Protein AF-A0A9W7CW80-F1 (afdb_monomer_lite)

pLDDT: mean 75.85, std 16.38, range [38.16, 90.62]

Radius of gyration: 20.51 Å; chains: 1; bounding box: 44×32×70 Å

Sequence (117 aa):
MMESSDWIRQFTPKAVRQALWVELSGELAWPVDTMSTVKVAEDTVSLLRAMGLEPQTNPSEAALRAWPPAIAGKELKRWKRKLRLSFGTSDIGLKTPPTVRPKGDADPSQIPLPQTP

Secondary structure (DSSP, 8-state):
--TT-HHHHTT--EE-SPPPHHHHHHHHHSPP--S-HHHHHHHHHHHHHHTTEE-SSPPPHHHHHHS-HHHHHHHHHHHHHHHHHHTT----SS-------------TT--PPPPP-

Foldseek 3Di:
DQVPFPLSVLQVWDQQDAADCVQQVVLLVDQQDLPALVSLQVSSQSNSVNRRIHRPDRRDPVRSVVDRSVRSSVSVNVVSVVVCVVVVVDPPPDDDDDPPDDDDDDDPPPDDDDDDD

Organism: NCBI:txid1490495

Structure (mmCIF, N/CA/C/O backbone):
data_AF-A0A9W7CW80-F1
#
_entry.id   AF-A0A9W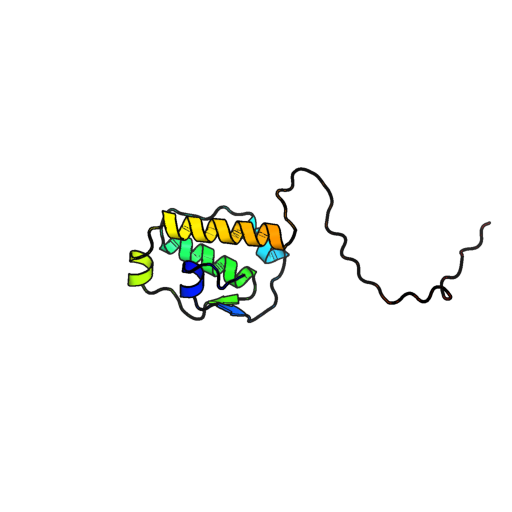7CW80-F1
#
loop_
_atom_site.group_PDB
_atom_site.id
_atom_site.type_symbol
_atom_site.label_atom_id
_atom_site.label_alt_id
_atom_site.label_comp_id
_atom_site.label_asym_id
_atom_site.label_entity_id
_atom_site.label_seq_id
_atom_site.pdbx_PDB_ins_code
_atom_site.Cartn_x
_atom_site.Cartn_y
_atom_site.Cartn_z
_atom_site.occupancy
_atom_site.B_iso_or_equiv
_atom_site.auth_seq_id
_atom_site.auth_comp_id
_atom_site.auth_asym_id
_atom_site.auth_atom_id
_atom_site.pdbx_PDB_model_num
ATOM 1 N N . MET A 1 1 ? -4.447 11.588 -0.442 1.00 55.56 1 MET A N 1
ATOM 2 C CA . MET A 1 1 ? -3.562 10.650 0.312 1.00 55.56 1 MET A CA 1
ATOM 3 C C . MET A 1 1 ? -3.174 9.414 -0.508 1.00 55.56 1 MET A C 1
ATOM 5 O O . MET A 1 1 ? -2.041 8.959 -0.376 1.00 55.56 1 MET A O 1
ATOM 9 N N . MET A 1 2 ? -4.066 8.879 -1.354 1.00 56.19 2 MET A N 1
ATOM 10 C CA . MET A 1 2 ? -3.757 7.785 -2.299 1.00 56.19 2 MET A CA 1
ATOM 11 C C . MET A 1 2 ? -3.106 8.263 -3.600 1.00 56.19 2 MET A C 1
ATOM 13 O O . MET A 1 2 ? -2.256 7.568 -4.140 1.00 56.19 2 MET A O 1
ATOM 17 N N . GLU A 1 3 ? -3.418 9.476 -4.065 1.00 57.12 3 GLU A N 1
ATOM 18 C CA . GLU A 1 3 ? -2.892 10.004 -5.338 1.00 57.12 3 GLU A CA 1
ATOM 19 C C . GLU A 1 3 ? -1.389 10.331 -5.312 1.00 57.12 3 GLU A C 1
ATOM 21 O O . GLU A 1 3 ? -0.810 10.669 -6.339 1.00 57.12 3 GLU A O 1
ATOM 26 N N . SER A 1 4 ? -0.748 10.242 -4.144 1.00 64.06 4 SER A N 1
ATOM 27 C CA . SER A 1 4 ? 0.644 10.655 -3.938 1.00 64.06 4 SER A CA 1
ATOM 28 C C . SER A 1 4 ? 1.673 9.530 -4.085 1.00 64.06 4 SER A C 1
ATOM 30 O O . SER A 1 4 ? 2.848 9.793 -3.843 1.00 64.06 4 SER A O 1
ATOM 32 N N . SER A 1 5 ? 1.262 8.293 -4.383 1.00 79.44 5 SER A N 1
ATOM 33 C CA . SER A 1 5 ? 2.198 7.194 -4.647 1.00 79.44 5 SER A CA 1
ATOM 34 C C . SER A 1 5 ? 1.939 6.609 -6.026 1.00 79.44 5 SER A C 1
ATOM 36 O O . SER A 1 5 ? 0.917 5.960 -6.248 1.00 79.44 5 SER A O 1
ATOM 38 N N . ASP A 1 6 ? 2.881 6.825 -6.942 1.00 84.81 6 ASP A N 1
ATOM 39 C CA . ASP A 1 6 ? 2.816 6.309 -8.312 1.00 84.81 6 ASP A CA 1
ATOM 40 C C . ASP A 1 6 ? 2.715 4.781 -8.349 1.00 84.81 6 ASP A C 1
ATOM 42 O O . ASP A 1 6 ? 2.027 4.230 -9.201 1.00 84.81 6 ASP A O 1
ATOM 46 N N . TRP A 1 7 ? 3.304 4.095 -7.364 1.00 86.81 7 TRP A N 1
ATOM 47 C CA . TRP A 1 7 ? 3.164 2.650 -7.199 1.00 86.81 7 TRP A CA 1
ATOM 48 C C . TRP A 1 7 ? 1.716 2.225 -6.912 1.00 86.81 7 TRP A C 1
ATOM 50 O O . TRP A 1 7 ? 1.176 1.353 -7.587 1.00 86.81 7 TRP A O 1
ATOM 60 N N . ILE A 1 8 ? 1.052 2.866 -5.945 1.00 85.88 8 ILE A N 1
ATOM 61 C CA . ILE A 1 8 ? -0.323 2.513 -5.546 1.00 85.88 8 ILE A CA 1
ATOM 62 C C . ILE A 1 8 ? -1.322 2.813 -6.670 1.00 85.88 8 ILE A C 1
ATOM 64 O O . ILE A 1 8 ? -2.318 2.106 -6.829 1.00 85.88 8 ILE A O 1
ATOM 68 N N . ARG A 1 9 ? -1.039 3.823 -7.501 1.00 85.50 9 ARG A N 1
ATOM 69 C CA . ARG A 1 9 ? -1.876 4.177 -8.657 1.00 85.50 9 ARG A CA 1
ATOM 70 C C . ARG A 1 9 ? -1.963 3.062 -9.700 1.00 85.50 9 ARG A C 1
ATOM 72 O O . ARG A 1 9 ? -2.993 2.968 -10.363 1.00 85.50 9 ARG A O 1
ATOM 79 N N . GLN A 1 10 ? -0.963 2.181 -9.786 1.00 86.94 10 GLN A N 1
ATOM 80 C CA . GLN A 1 10 ? -0.969 1.030 -10.702 1.00 86.94 10 GLN A CA 1
ATOM 81 C C . GLN A 1 10 ? -2.135 0.060 -10.439 1.00 86.94 10 GLN A C 1
ATOM 83 O O . GLN A 1 10 ? -2.539 -0.684 -11.331 1.00 86.94 10 GLN A O 1
ATOM 88 N N . PHE A 1 11 ? -2.688 0.077 -9.223 1.00 88.25 11 PHE A N 1
ATOM 89 C CA . PHE A 1 11 ? -3.763 -0.818 -8.794 1.00 88.25 11 PHE A CA 1
ATOM 90 C C . PHE A 1 11 ? -5.166 -0.235 -8.996 1.00 88.25 11 PHE A C 1
ATOM 92 O O . PHE A 1 11 ? -6.157 -0.918 -8.737 1.00 88.25 11 PHE A O 1
ATOM 99 N N . THR A 1 12 ? -5.248 1.038 -9.411 1.00 89.06 12 THR A N 1
ATOM 100 C CA . THR A 1 12 ? -6.494 1.810 -9.561 1.00 89.06 12 THR A CA 1
ATOM 101 C C . THR A 1 12 ? -7.502 1.562 -8.422 1.00 89.06 12 THR A C 1
ATOM 103 O O . THR A 1 12 ? -8.649 1.184 -8.667 1.00 89.06 12 THR A O 1
ATOM 106 N N . PRO A 1 13 ? -7.083 1.733 -7.150 1.00 86.75 13 PRO A N 1
ATOM 107 C CA . PRO A 1 13 ? -7.879 1.309 -6.006 1.00 86.75 13 PRO A CA 1
ATOM 108 C C . PRO A 1 13 ? -9.204 2.069 -5.927 1.00 86.75 13 PRO A C 1
ATOM 110 O O . PRO A 1 13 ? -9.235 3.299 -6.023 1.00 86.75 13 PRO A O 1
ATOM 113 N N . LYS A 1 14 ? -10.295 1.337 -5.696 1.00 88.19 14 LYS A N 1
ATOM 114 C CA . LYS A 1 14 ? -11.637 1.898 -5.530 1.00 88.19 14 LYS A CA 1
ATOM 115 C C . LYS A 1 14 ? -12.135 1.666 -4.112 1.00 88.19 14 LYS A C 1
ATOM 117 O O . LYS A 1 14 ? -12.089 0.547 -3.613 1.00 88.19 14 LYS A O 1
ATOM 122 N N . ALA A 1 15 ? -12.655 2.711 -3.474 1.00 88.00 15 ALA A N 1
ATOM 123 C CA . ALA A 1 15 ? -13.306 2.573 -2.178 1.00 88.00 15 ALA A CA 1
ATOM 124 C C . ALA A 1 15 ? -14.599 1.761 -2.316 1.00 88.00 15 ALA A C 1
ATOM 126 O O . ALA A 1 15 ? -15.522 2.171 -3.021 1.00 88.00 15 ALA A O 1
ATOM 127 N N . VAL A 1 16 ? -14.638 0.608 -1.651 1.00 89.88 16 VAL A N 1
ATOM 128 C CA . VAL A 1 16 ? -15.801 -0.295 -1.619 1.00 89.88 16 VAL A CA 1
ATOM 129 C C . VAL A 1 16 ? -16.411 -0.384 -0.224 1.00 89.88 16 VAL A C 1
ATOM 131 O O . VAL A 1 16 ? -17.605 -0.636 -0.090 1.00 89.88 16 VAL A O 1
ATOM 134 N N . ARG A 1 17 ? -15.616 -0.131 0.821 1.00 86.62 17 ARG A N 1
ATOM 135 C CA . ARG A 1 17 ? -16.059 -0.063 2.217 1.00 86.62 17 ARG A CA 1
ATOM 136 C C . ARG A 1 17 ? -15.203 0.931 3.002 1.00 86.62 17 ARG A C 1
ATOM 138 O O . ARG A 1 17 ? -14.151 1.361 2.537 1.00 86.62 17 ARG A O 1
ATOM 145 N N . GLN A 1 18 ? -15.648 1.301 4.199 1.00 80.94 18 GLN A N 1
ATOM 146 C CA . GLN A 1 18 ? -14.820 2.085 5.117 1.00 80.94 18 GLN A CA 1
ATOM 147 C C . GLN A 1 18 ? -13.686 1.222 5.688 1.00 80.94 18 GLN A C 1
ATOM 149 O O . GLN A 1 18 ? -13.870 0.028 5.926 1.00 80.94 18 GLN A O 1
ATOM 154 N N . ALA A 1 19 ? -12.521 1.833 5.913 1.00 82.25 19 ALA A N 1
ATOM 155 C CA . ALA A 1 19 ? -11.386 1.174 6.549 1.00 82.25 19 ALA A CA 1
ATOM 156 C C . ALA A 1 19 ? -11.731 0.785 7.992 1.00 82.25 19 ALA A C 1
ATOM 158 O O . ALA A 1 19 ? -12.145 1.638 8.781 1.00 82.25 19 ALA A O 1
ATOM 159 N N . LEU A 1 20 ? -11.504 -0.478 8.357 1.00 82.56 20 LEU A N 1
ATOM 160 C CA . LEU A 1 20 ? -11.623 -0.923 9.741 1.00 82.56 20 LEU A CA 1
ATOM 161 C C . LEU A 1 20 ? -10.259 -0.857 10.419 1.00 82.56 20 LEU A C 1
ATOM 163 O O . LEU A 1 20 ? -9.287 -1.458 9.966 1.00 82.56 20 LEU A O 1
ATOM 167 N N . TRP A 1 21 ? -10.191 -0.149 11.548 1.00 80.62 21 TRP A N 1
ATOM 168 C CA . TRP A 1 21 ? -8.936 0.028 12.282 1.00 80.62 21 TRP A CA 1
ATOM 169 C C . TRP A 1 21 ? -8.313 -1.300 12.732 1.00 80.62 21 TRP A C 1
ATOM 171 O O . TRP A 1 21 ? -7.094 -1.439 12.715 1.00 80.62 21 TRP A O 1
ATOM 181 N N . VAL A 1 22 ? -9.128 -2.296 13.092 1.00 83.19 22 VAL A N 1
ATOM 182 C CA . VAL A 1 22 ? -8.651 -3.632 13.492 1.00 83.19 22 VAL A CA 1
ATOM 183 C C . VAL A 1 22 ? -7.927 -4.370 12.357 1.00 83.19 22 VAL A C 1
ATOM 185 O O . VAL A 1 22 ? -6.902 -4.994 12.604 1.00 83.19 22 VAL A O 1
ATOM 188 N N . GLU A 1 23 ? -8.395 -4.246 11.111 1.00 85.69 23 GLU A N 1
ATOM 189 C CA . GLU A 1 23 ? -7.731 -4.836 9.940 1.00 85.69 23 GLU A CA 1
ATOM 190 C C . GLU A 1 23 ? -6.492 -4.014 9.551 1.00 85.69 23 GLU A C 1
ATOM 192 O O . GLU A 1 23 ? -5.407 -4.556 9.336 1.00 85.69 23 GLU A O 1
ATOM 197 N N . LEU A 1 24 ? -6.633 -2.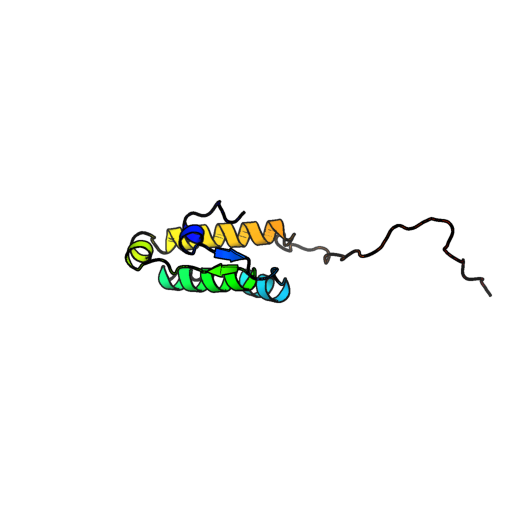685 9.516 1.00 84.88 24 LEU A N 1
ATOM 198 C CA . LEU A 1 24 ? -5.567 -1.778 9.100 1.00 84.88 24 LEU A CA 1
ATOM 199 C C . LEU A 1 24 ? -4.380 -1.773 10.070 1.00 84.88 24 LEU A C 1
ATOM 201 O O . LEU A 1 24 ? -3.232 -1.769 9.636 1.00 84.88 24 LEU A O 1
ATOM 205 N N . SER A 1 25 ? -4.627 -1.777 11.380 1.00 84.44 25 SER A N 1
ATOM 206 C CA . SER A 1 25 ? -3.559 -1.780 12.389 1.00 84.44 25 SER A CA 1
ATOM 207 C C . SER A 1 25 ? -2.708 -3.049 12.331 1.00 84.44 25 SER A C 1
ATOM 209 O O . SER A 1 25 ? -1.484 -2.948 12.439 1.00 84.44 25 SER A O 1
ATOM 211 N N . GLY A 1 26 ? -3.325 -4.213 12.091 1.00 85.81 26 GLY A N 1
ATOM 212 C CA . GLY A 1 26 ? -2.615 -5.477 11.892 1.00 85.81 26 GLY A CA 1
ATOM 213 C C . GLY A 1 26 ? -1.683 -5.413 10.684 1.00 85.81 26 GLY A C 1
ATOM 214 O O . GLY A 1 26 ? -0.502 -5.723 10.795 1.00 85.81 26 GLY A O 1
ATOM 215 N N . GLU A 1 27 ? -2.177 -4.905 9.559 1.00 88.69 27 GLU A N 1
ATOM 216 C CA . GLU A 1 27 ? -1.381 -4.738 8.341 1.00 88.69 27 GLU A CA 1
ATOM 217 C C . GLU A 1 27 ? -0.255 -3.693 8.489 1.00 88.69 27 GLU A C 1
ATOM 219 O O . GLU A 1 27 ? 0.855 -3.858 7.980 1.00 88.69 27 GLU A O 1
ATOM 224 N N . LEU A 1 28 ? -0.499 -2.604 9.223 1.00 84.88 28 LEU A N 1
ATOM 225 C CA . LEU A 1 28 ? 0.527 -1.596 9.502 1.00 84.88 28 LEU A CA 1
ATOM 226 C C . LEU A 1 28 ? 1.605 -2.106 10.472 1.00 84.88 28 LEU A C 1
ATOM 228 O O . LEU A 1 28 ? 2.728 -1.593 10.435 1.00 84.88 28 LEU A O 1
ATOM 232 N N . ALA A 1 29 ? 1.300 -3.078 11.337 1.00 83.88 29 ALA A N 1
ATOM 233 C CA . ALA A 1 29 ? 2.262 -3.654 12.277 1.00 83.88 29 ALA A CA 1
ATOM 234 C C . ALA A 1 29 ? 3.359 -4.460 11.567 1.00 83.88 29 ALA A C 1
ATOM 236 O O . ALA A 1 29 ? 4.512 -4.427 12.003 1.00 83.88 29 ALA A O 1
ATOM 237 N N . TRP A 1 30 ? 3.026 -5.117 10.454 1.00 81.62 30 TRP A N 1
ATOM 238 C CA . TRP A 1 30 ? 3.972 -5.939 9.711 1.00 81.62 30 TRP A CA 1
ATOM 239 C C . TRP A 1 30 ? 4.932 -5.103 8.851 1.00 81.62 30 TRP A C 1
ATOM 241 O O . TRP A 1 30 ? 4.528 -4.123 8.204 1.00 81.62 30 TRP A O 1
ATOM 251 N N . PRO A 1 31 ? 6.228 -5.466 8.825 1.00 82.31 31 PRO A N 1
ATOM 252 C CA . PRO A 1 31 ? 7.172 -4.867 7.898 1.00 82.31 31 PRO A CA 1
ATOM 253 C C . PRO A 1 31 ? 6.797 -5.237 6.460 1.00 82.31 31 PRO A C 1
ATOM 255 O O . PRO A 1 31 ? 6.332 -6.337 6.197 1.00 82.31 31 PRO A O 1
ATOM 258 N N . VAL A 1 32 ? 7.044 -4.315 5.528 1.00 82.94 32 VAL A N 1
ATOM 259 C CA . VAL A 1 32 ? 6.899 -4.595 4.092 1.00 82.94 32 VAL A CA 1
ATOM 260 C C . VAL A 1 32 ? 7.964 -5.598 3.668 1.00 82.94 32 VAL A C 1
ATOM 262 O O . VAL A 1 32 ? 9.155 -5.323 3.859 1.00 82.94 32 VAL A O 1
ATOM 265 N N . ASP A 1 33 ? 7.547 -6.691 3.034 1.00 84.25 33 ASP A N 1
ATOM 266 C CA . ASP A 1 33 ? 8.467 -7.615 2.382 1.00 84.25 33 ASP A CA 1
ATOM 267 C C . ASP A 1 33 ? 8.974 -7.015 1.060 1.00 84.25 33 ASP A C 1
ATOM 269 O O . ASP A 1 33 ? 8.233 -6.834 0.094 1.00 84.25 33 ASP A O 1
ATOM 273 N N . THR A 1 34 ? 10.264 -6.673 1.022 1.00 82.81 34 THR A N 1
ATOM 274 C CA . THR A 1 34 ? 10.924 -6.105 -0.162 1.00 82.81 34 THR A CA 1
ATOM 275 C C . THR A 1 34 ? 11.768 -7.122 -0.929 1.00 82.81 34 THR A C 1
ATOM 277 O O . THR A 1 34 ? 12.651 -6.711 -1.681 1.00 82.81 34 THR A O 1
ATOM 280 N N . MET A 1 35 ? 11.544 -8.431 -0.750 1.00 82.62 35 MET A N 1
ATOM 281 C CA . MET A 1 35 ? 12.291 -9.471 -1.474 1.00 82.62 35 MET A CA 1
ATOM 282 C C . MET A 1 35 ? 12.050 -9.451 -2.983 1.00 82.62 35 MET A C 1
ATOM 284 O O . MET A 1 35 ? 12.965 -9.697 -3.764 1.00 82.62 35 MET A O 1
ATOM 288 N N . SER A 1 36 ? 10.825 -9.154 -3.415 1.00 85.62 36 SER A N 1
ATOM 289 C CA . SER A 1 36 ? 10.484 -9.060 -4.835 1.00 85.62 36 SER A CA 1
ATOM 290 C C . SER A 1 36 ? 9.368 -8.052 -5.073 1.00 85.62 36 SER A C 1
ATOM 292 O O . SER A 1 36 ? 8.557 -7.785 -4.189 1.00 85.62 36 SER A O 1
ATOM 294 N N . THR A 1 37 ? 9.291 -7.504 -6.285 1.00 87.25 37 THR A N 1
ATOM 295 C CA . THR A 1 37 ? 8.224 -6.561 -6.647 1.00 87.25 37 THR A CA 1
ATOM 296 C C . THR A 1 37 ? 6.846 -7.227 -6.609 1.00 87.25 37 THR A C 1
ATOM 298 O O . THR A 1 37 ? 5.857 -6.571 -6.301 1.00 87.25 37 THR A O 1
ATOM 301 N N . VAL A 1 38 ? 6.788 -8.543 -6.845 1.00 88.81 38 VAL A N 1
ATOM 302 C CA . VAL A 1 38 ? 5.570 -9.351 -6.684 1.00 88.81 38 VAL A CA 1
ATOM 303 C C . VAL A 1 38 ? 5.131 -9.368 -5.221 1.00 88.81 38 VAL A C 1
ATOM 305 O O . VAL A 1 38 ? 3.985 -9.044 -4.938 1.00 88.81 38 VAL A O 1
ATOM 308 N N . LYS A 1 39 ? 6.051 -9.635 -4.285 1.00 90.00 39 LYS A N 1
ATOM 309 C CA . LYS A 1 39 ? 5.765 -9.584 -2.842 1.00 90.00 39 LYS A CA 1
ATOM 310 C C . LYS A 1 39 ? 5.283 -8.209 -2.403 1.00 90.00 39 LYS A C 1
ATOM 312 O O . LYS A 1 39 ? 4.268 -8.105 -1.729 1.00 90.00 39 LYS A O 1
ATOM 317 N N . VAL A 1 40 ? 5.942 -7.147 -2.868 1.00 89.75 40 VAL A N 1
ATOM 318 C CA . VAL A 1 40 ? 5.504 -5.770 -2.592 1.00 89.75 40 VAL A CA 1
ATOM 319 C C . VAL A 1 40 ? 4.099 -5.509 -3.149 1.00 89.75 40 VA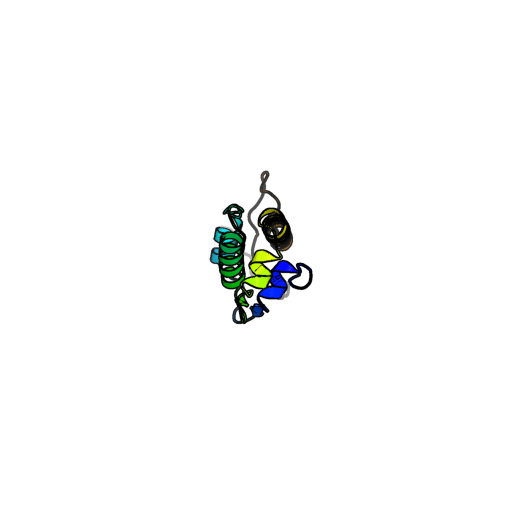L A C 1
ATOM 321 O O . VAL A 1 40 ? 3.315 -4.802 -2.515 1.00 89.75 40 VAL A O 1
ATOM 324 N N . ALA A 1 41 ? 3.752 -6.068 -4.312 1.00 89.56 41 ALA A N 1
ATOM 325 C CA . ALA A 1 41 ? 2.409 -5.959 -4.876 1.00 89.56 41 ALA A CA 1
ATOM 326 C C . ALA A 1 41 ? 1.365 -6.695 -4.024 1.00 89.56 41 ALA A C 1
ATOM 328 O O . ALA A 1 41 ? 0.319 -6.117 -3.743 1.00 89.56 41 ALA A O 1
ATOM 329 N N . GLU A 1 42 ? 1.664 -7.908 -3.554 1.00 90.25 42 GLU A N 1
ATOM 330 C CA . GLU A 1 42 ? 0.802 -8.660 -2.629 1.00 90.25 42 GLU A CA 1
ATOM 331 C C . GLU A 1 42 ? 0.565 -7.883 -1.321 1.00 90.25 42 GLU A C 1
ATOM 333 O O . GLU A 1 42 ? -0.580 -7.676 -0.923 1.00 90.25 42 GLU A O 1
ATOM 338 N N . ASP A 1 43 ? 1.634 -7.366 -0.707 1.00 90.12 43 ASP A N 1
ATOM 339 C CA . ASP A 1 43 ? 1.596 -6.520 0.499 1.00 90.12 43 ASP A CA 1
ATOM 340 C C . ASP A 1 43 ? 0.742 -5.255 0.269 1.00 90.12 43 ASP A C 1
ATOM 342 O O . ASP A 1 43 ? -0.031 -4.822 1.125 1.00 90.12 43 ASP A O 1
ATOM 346 N N . THR A 1 44 ? 0.844 -4.668 -0.930 1.00 89.50 44 THR A N 1
ATOM 347 C CA . THR A 1 44 ? 0.041 -3.503 -1.327 1.00 89.50 44 THR A CA 1
ATOM 348 C C . THR A 1 44 ? -1.439 -3.865 -1.426 1.00 89.50 44 THR A C 1
ATOM 350 O O . THR A 1 44 ? -2.274 -3.125 -0.914 1.00 89.50 44 THR A O 1
ATOM 353 N N . VAL A 1 45 ? -1.782 -4.999 -2.045 1.00 90.62 45 VAL A N 1
ATOM 354 C CA . VAL A 1 45 ? -3.172 -5.467 -2.175 1.00 90.62 45 VAL A CA 1
ATOM 355 C C . VAL A 1 45 ? -3.802 -5.717 -0.806 1.00 90.62 45 VAL A C 1
ATOM 357 O O . VAL A 1 45 ? -4.925 -5.267 -0.565 1.00 90.62 45 VAL A O 1
ATOM 360 N N . SER A 1 46 ? -3.085 -6.379 0.103 1.00 90.19 46 SER A N 1
ATOM 361 C CA . SER A 1 46 ? -3.569 -6.624 1.467 1.00 90.19 46 SER A CA 1
ATOM 362 C C . SER A 1 46 ? -3.831 -5.313 2.213 1.00 90.19 46 SER A C 1
ATOM 364 O O . SER A 1 46 ? -4.905 -5.128 2.790 1.00 90.19 46 SER A O 1
ATOM 366 N N . LEU A 1 47 ? -2.929 -4.336 2.082 1.00 89.19 47 LEU A N 1
ATOM 367 C CA . LEU A 1 47 ? -3.110 -3.005 2.655 1.00 89.19 47 LEU A CA 1
ATOM 368 C C . LEU A 1 47 ? -4.287 -2.229 2.064 1.00 89.19 47 LEU A C 1
ATOM 370 O O . LEU A 1 47 ? -5.034 -1.601 2.815 1.00 89.19 47 LEU A O 1
ATOM 374 N N . LEU A 1 48 ? -4.495 -2.289 0.749 1.00 89.75 48 LEU A N 1
ATOM 375 C CA . LEU A 1 48 ? -5.662 -1.681 0.112 1.00 89.75 48 LEU A CA 1
ATOM 376 C C . LEU A 1 48 ? -6.961 -2.283 0.673 1.00 89.75 48 LEU A C 1
ATOM 378 O O . LEU A 1 48 ? -7.841 -1.535 1.104 1.00 89.75 48 LEU A O 1
ATOM 382 N N . ARG A 1 49 ? -7.045 -3.613 0.787 1.00 89.19 49 ARG A N 1
ATOM 383 C CA . ARG A 1 49 ? -8.224 -4.308 1.334 1.00 89.19 49 ARG A CA 1
ATOM 384 C C . ARG A 1 49 ? -8.487 -3.996 2.804 1.00 89.19 49 ARG A C 1
ATOM 386 O O . ARG A 1 49 ? -9.646 -3.798 3.187 1.00 89.19 49 ARG A O 1
ATOM 393 N N . ALA A 1 50 ? -7.434 -3.894 3.614 1.00 88.94 50 ALA A N 1
ATOM 394 C CA . ALA A 1 50 ? -7.528 -3.478 5.013 1.00 88.94 50 ALA A CA 1
ATOM 395 C C . ALA A 1 50 ? -8.054 -2.036 5.149 1.00 88.94 50 ALA A C 1
ATOM 397 O O 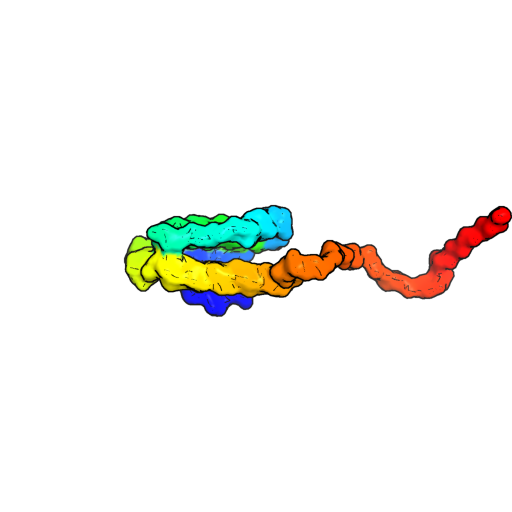. ALA A 1 50 ? -8.768 -1.699 6.093 1.00 88.94 50 ALA A O 1
ATOM 398 N N . MET A 1 51 ? -7.768 -1.189 4.159 1.00 87.00 51 MET A N 1
ATOM 399 C CA . MET A 1 51 ? -8.332 0.157 4.048 1.00 87.00 51 MET A CA 1
ATOM 400 C C . MET A 1 51 ? -9.737 0.208 3.435 1.00 87.00 51 MET A C 1
ATOM 402 O O . MET A 1 51 ? -10.298 1.293 3.298 1.00 87.00 51 MET A O 1
ATOM 406 N N . GLY A 1 52 ? -10.316 -0.933 3.062 1.00 88.12 52 GLY A N 1
ATOM 407 C CA . GLY A 1 52 ? -11.616 -0.983 2.398 1.00 88.12 52 GLY A CA 1
ATOM 408 C C . GLY A 1 52 ? -11.590 -0.568 0.926 1.00 88.12 52 GLY A C 1
ATOM 409 O O . GLY A 1 52 ? -12.619 -0.183 0.364 1.00 88.12 52 GLY A O 1
ATOM 410 N N . LEU A 1 53 ? -10.417 -0.648 0.302 1.00 89.81 53 LEU A N 1
ATOM 411 C CA . LEU A 1 53 ? -10.203 -0.379 -1.111 1.00 89.81 53 LEU A CA 1
ATOM 412 C C . LEU A 1 53 ? -10.003 -1.696 -1.851 1.00 89.81 53 LEU A C 1
ATOM 414 O O . LEU A 1 53 ? -9.138 -2.491 -1.489 1.00 89.81 53 LEU A O 1
ATOM 418 N N . GLU A 1 54 ? -10.757 -1.899 -2.920 1.00 89.75 54 GLU A N 1
ATOM 419 C CA . GLU A 1 54 ? -10.535 -3.029 -3.813 1.00 89.75 54 GLU A CA 1
ATOM 420 C C . GLU A 1 54 ? -9.600 -2.585 -4.954 1.00 89.75 54 GLU A C 1
ATOM 422 O O . GLU A 1 54 ? -9.858 -1.547 -5.582 1.00 89.75 54 GLU A O 1
ATOM 427 N N . PRO A 1 55 ? -8.499 -3.308 -5.228 1.00 88.88 55 PRO A N 1
ATOM 428 C CA . PRO A 1 55 ? -7.700 -3.078 -6.427 1.00 88.88 55 PRO A CA 1
ATOM 429 C C . PRO A 1 55 ? -8.511 -3.484 -7.663 1.00 88.88 55 PRO A C 1
ATOM 431 O O . PRO A 1 55 ? -8.910 -4.638 -7.804 1.00 88.88 55 PRO A O 1
ATOM 434 N N . GLN A 1 56 ? -8.750 -2.537 -8.568 1.00 88.19 56 GLN A N 1
ATOM 435 C CA . GLN A 1 56 ? -9.535 -2.787 -9.781 1.00 88.19 56 GLN A CA 1
ATOM 436 C C . GLN A 1 56 ? -8.678 -3.405 -10.889 1.00 88.19 56 GLN A C 1
ATOM 438 O O . GLN A 1 56 ? -9.186 -4.111 -11.759 1.00 88.19 56 GLN A O 1
ATOM 443 N N . THR A 1 57 ? -7.371 -3.144 -10.856 1.00 85.00 57 THR A N 1
ATOM 444 C CA . THR A 1 57 ? -6.392 -3.688 -11.793 1.00 85.00 57 THR A CA 1
ATOM 445 C C . THR A 1 57 ? -5.214 -4.260 -11.028 1.00 85.00 57 THR A C 1
ATOM 447 O O . THR A 1 57 ? -4.758 -3.677 -10.047 1.00 85.00 57 THR A O 1
ATOM 450 N N . ASN A 1 58 ? -4.677 -5.384 -11.494 1.00 79.62 58 ASN A N 1
ATOM 451 C CA . ASN A 1 58 ? -3.368 -5.833 -11.036 1.00 79.62 58 ASN A CA 1
ATOM 452 C C . ASN A 1 58 ? -2.293 -5.171 -11.919 1.00 79.62 58 ASN A C 1
ATOM 454 O O . ASN A 1 58 ? -2.513 -5.054 -13.129 1.00 79.62 58 ASN A O 1
ATOM 458 N N . PRO A 1 59 ? -1.146 -4.731 -11.374 1.00 81.50 59 PRO A N 1
ATOM 459 C CA . PRO A 1 59 ? -0.045 -4.238 -12.190 1.00 81.50 59 PRO A CA 1
ATOM 460 C C . PRO A 1 59 ? 0.398 -5.315 -13.184 1.00 81.50 59 PRO A C 1
ATOM 462 O O . PRO A 1 59 ? 0.672 -6.455 -12.808 1.00 81.50 59 PRO A O 1
ATOM 465 N N . SER A 1 60 ? 0.489 -4.944 -14.461 1.00 84.00 60 SER A N 1
ATOM 466 C CA . SER A 1 60 ? 0.986 -5.830 -15.515 1.00 84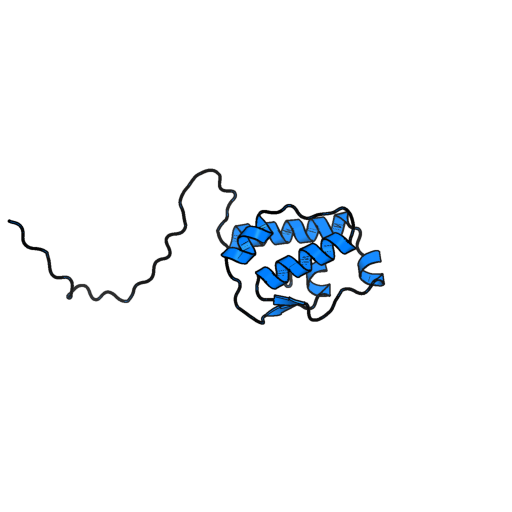.00 60 SER A CA 1
ATOM 467 C C . SER A 1 60 ? 2.413 -6.292 -15.219 1.00 84.00 60 SER A C 1
ATOM 469 O O . SER A 1 60 ? 3.191 -5.562 -14.605 1.00 84.00 60 SER A O 1
ATOM 471 N N . GLU A 1 61 ? 2.815 -7.454 -15.734 1.00 83.25 61 GLU A N 1
ATOM 472 C CA . GLU A 1 61 ? 4.173 -7.975 -15.516 1.00 83.25 61 GLU A CA 1
ATOM 473 C C . GLU A 1 61 ? 5.264 -6.983 -15.965 1.00 83.25 61 GLU A C 1
ATOM 475 O O . GLU A 1 61 ? 6.269 -6.803 -15.282 1.00 83.25 61 GLU A O 1
ATOM 480 N N . ALA A 1 62 ? 5.031 -6.255 -17.061 1.00 83.62 62 ALA A N 1
ATOM 481 C CA . ALA A 1 62 ? 5.921 -5.186 -17.511 1.00 83.62 62 ALA A CA 1
ATOM 482 C C . ALA A 1 62 ? 6.061 -4.054 -16.476 1.00 83.62 62 ALA A C 1
ATOM 484 O O . ALA A 1 62 ? 7.162 -3.554 -16.259 1.00 83.62 62 ALA A O 1
ATOM 485 N N . ALA A 1 63 ? 4.972 -3.684 -15.794 1.00 82.00 63 ALA A N 1
ATOM 486 C CA . ALA A 1 63 ? 5.014 -2.715 -14.705 1.00 82.00 63 ALA A CA 1
ATOM 487 C C . ALA A 1 63 ? 5.762 -3.287 -13.492 1.00 82.00 63 ALA A C 1
ATOM 489 O O . ALA A 1 63 ? 6.612 -2.609 -12.929 1.00 82.00 63 ALA A O 1
ATOM 490 N N . LEU A 1 64 ? 5.534 -4.551 -13.130 1.00 83.69 64 LEU A N 1
ATOM 491 C CA . LEU A 1 64 ? 6.287 -5.202 -12.051 1.00 83.69 64 LEU A CA 1
ATOM 492 C C . LEU A 1 64 ? 7.796 -5.263 -12.345 1.00 83.69 64 LEU A C 1
ATOM 494 O O . LEU A 1 64 ? 8.602 -5.094 -11.436 1.00 83.69 64 LEU A O 1
ATOM 498 N N . ARG A 1 65 ? 8.193 -5.452 -13.609 1.00 84.19 65 ARG A N 1
ATOM 499 C CA . ARG A 1 65 ? 9.603 -5.419 -14.042 1.00 84.19 65 ARG A CA 1
ATOM 500 C C . ARG A 1 65 ? 10.181 -4.004 -14.089 1.00 84.19 65 ARG A C 1
ATOM 502 O O . ARG A 1 65 ? 11.356 -3.823 -13.785 1.00 84.19 65 ARG A O 1
ATOM 509 N N . ALA A 1 66 ? 9.372 -3.010 -14.453 1.00 86.88 66 ALA A N 1
ATOM 510 C CA . ALA A 1 66 ? 9.784 -1.607 -14.504 1.00 86.88 66 ALA A CA 1
ATOM 511 C C . ALA A 1 66 ? 10.014 -0.999 -13.110 1.00 86.88 66 ALA A C 1
ATOM 513 O O . ALA A 1 66 ? 10.716 0.003 -12.988 1.00 86.88 66 ALA A O 1
ATOM 514 N N . TRP A 1 67 ? 9.443 -1.600 -12.063 1.00 84.94 67 TRP A N 1
ATOM 515 C CA . TRP A 1 67 ? 9.592 -1.159 -10.682 1.00 84.94 67 TRP A CA 1
ATOM 516 C C . TRP A 1 67 ? 10.555 -2.074 -9.915 1.00 84.94 67 TRP A C 1
ATOM 518 O O . TRP A 1 67 ? 10.190 -3.194 -9.554 1.00 84.94 67 TRP A O 1
ATOM 528 N N . PRO A 1 68 ? 11.778 -1.613 -9.594 1.00 88.75 68 PRO A N 1
ATOM 529 C CA . PRO A 1 68 ? 12.679 -2.376 -8.746 1.00 88.75 68 PRO A CA 1
ATOM 530 C C . PRO A 1 68 ? 12.054 -2.600 -7.360 1.00 88.75 68 PRO A C 1
ATOM 532 O O . PRO A 1 68 ? 11.450 -1.665 -6.812 1.00 88.75 68 PRO A O 1
ATOM 535 N N . PRO A 1 69 ? 12.264 -3.770 -6.730 1.00 86.62 69 PRO A N 1
ATOM 536 C CA . PRO A 1 69 ? 11.670 -4.095 -5.430 1.00 86.62 69 PRO A CA 1
ATOM 537 C C . PRO A 1 69 ? 12.040 -3.077 -4.343 1.00 86.62 69 PRO A C 1
ATOM 539 O O . PRO A 1 69 ? 11.212 -2.720 -3.507 1.00 86.62 69 PRO A O 1
ATOM 542 N N . ALA A 1 70 ? 13.257 -2.527 -4.399 1.00 86.94 70 ALA A N 1
ATOM 543 C CA . ALA A 1 70 ? 13.713 -1.485 -3.483 1.00 86.94 70 ALA A CA 1
ATOM 544 C C . ALA A 1 70 ? 12.918 -0.171 -3.613 1.00 86.94 70 ALA A C 1
ATOM 546 O O . ALA A 1 70 ? 12.660 0.493 -2.608 1.00 86.94 70 ALA A O 1
ATOM 547 N N . ILE A 1 71 ? 12.520 0.211 -4.831 1.00 88.75 71 ILE A N 1
ATOM 548 C CA . ILE A 1 71 ? 11.776 1.452 -5.088 1.00 88.75 71 ILE A CA 1
ATOM 549 C C . ILE A 1 71 ? 10.311 1.274 -4.694 1.00 88.75 71 ILE A C 1
ATOM 551 O O . ILE A 1 71 ? 9.800 2.068 -3.902 1.00 88.75 71 ILE A O 1
ATOM 555 N N . ALA A 1 72 ? 9.669 0.202 -5.168 1.00 88.38 72 ALA A N 1
ATOM 556 C CA . ALA A 1 72 ? 8.287 -0.122 -4.816 1.00 88.38 72 ALA A CA 1
ATOM 557 C C . ALA A 1 72 ? 8.130 -0.290 -3.294 1.00 88.38 72 ALA A C 1
ATOM 559 O O . ALA A 1 72 ? 7.255 0.312 -2.672 1.00 88.38 72 ALA A O 1
ATOM 560 N N . GLY A 1 73 ? 9.052 -1.023 -2.663 1.00 89.38 73 GLY A N 1
ATOM 561 C CA . GLY A 1 73 ? 9.068 -1.223 -1.217 1.00 89.38 73 GLY A CA 1
ATOM 562 C C . GLY A 1 73 ? 9.278 0.068 -0.423 1.00 89.38 73 GLY A C 1
ATOM 563 O O . GLY A 1 73 ? 8.660 0.266 0.625 1.00 89.38 73 GLY A O 1
ATOM 564 N N . LYS A 1 74 ? 10.119 0.989 -0.913 1.00 89.50 74 LYS A N 1
ATOM 565 C CA . LYS A 1 74 ? 10.326 2.307 -0.289 1.00 89.50 74 LYS A CA 1
ATOM 566 C C . LYS A 1 74 ? 9.065 3.168 -0.358 1.00 89.50 74 LYS A C 1
ATOM 568 O O . LYS A 1 74 ? 8.729 3.813 0.638 1.00 89.50 74 LYS A O 1
ATOM 573 N N . GLU A 1 75 ? 8.376 3.166 -1.495 1.00 89.31 75 GLU A N 1
ATOM 574 C CA . GLU A 1 75 ? 7.106 3.872 -1.681 1.00 89.31 75 GLU A CA 1
ATOM 575 C C . GLU A 1 75 ? 6.015 3.311 -0.765 1.00 89.31 75 GLU A C 1
ATOM 577 O O . GLU A 1 75 ? 5.409 4.070 -0.001 1.00 89.31 75 GLU A O 1
ATOM 582 N N . LEU A 1 76 ? 5.848 1.985 -0.726 1.00 88.50 76 LEU A N 1
ATOM 583 C CA . LEU A 1 76 ? 4.882 1.344 0.166 1.00 88.50 76 LEU A CA 1
ATOM 584 C C . LEU A 1 76 ? 5.192 1.631 1.642 1.00 88.50 76 LEU A C 1
ATOM 586 O O . LEU A 1 76 ? 4.301 1.987 2.411 1.00 88.50 76 LEU A O 1
ATOM 590 N N . LYS A 1 77 ? 6.467 1.577 2.046 1.00 88.62 77 LYS A N 1
ATOM 591 C CA . LYS A 1 77 ? 6.904 1.906 3.414 1.00 88.62 77 LYS A CA 1
ATOM 592 C C . LYS A 1 77 ? 6.626 3.365 3.777 1.00 88.62 77 LYS A C 1
ATOM 594 O O . LYS A 1 77 ? 6.170 3.654 4.885 1.00 88.62 77 LYS A O 1
ATOM 599 N N . ARG A 1 78 ? 6.883 4.296 2.853 1.00 87.88 78 ARG A N 1
ATOM 600 C CA . ARG A 1 78 ? 6.544 5.718 3.016 1.00 87.88 78 ARG A CA 1
ATOM 601 C C . ARG A 1 78 ? 5.037 5.890 3.189 1.00 87.88 78 ARG A C 1
ATOM 603 O O . ARG A 1 78 ? 4.618 6.685 4.029 1.00 87.88 78 ARG A O 1
ATOM 610 N N . TRP A 1 79 ? 4.235 5.152 2.430 1.00 85.88 79 TRP A N 1
ATOM 611 C CA . TRP A 1 79 ? 2.785 5.239 2.504 1.00 85.88 79 TRP A CA 1
ATOM 612 C C . TRP A 1 79 ? 2.213 4.625 3.788 1.00 85.88 79 TRP A C 1
ATOM 614 O O . TRP A 1 79 ? 1.508 5.329 4.509 1.00 85.88 79 TRP A O 1
ATOM 624 N N . LYS A 1 80 ? 2.620 3.401 4.167 1.00 87.00 80 LYS A N 1
ATOM 625 C CA . LYS A 1 80 ? 2.307 2.789 5.476 1.00 87.00 80 LYS A CA 1
ATOM 626 C C . LYS A 1 80 ? 2.672 3.741 6.629 1.00 87.00 80 LYS A C 1
ATOM 628 O O . LYS A 1 80 ? 1.886 3.925 7.554 1.00 87.00 80 LYS A O 1
ATOM 633 N N . ARG A 1 81 ? 3.823 4.429 6.562 1.00 85.56 81 ARG A N 1
ATOM 634 C CA . ARG A 1 81 ? 4.209 5.448 7.560 1.00 85.56 81 ARG A CA 1
ATOM 635 C C . ARG A 1 81 ? 3.266 6.654 7.577 1.00 85.56 81 ARG A C 1
ATOM 637 O O . ARG A 1 81 ? 2.873 7.086 8.653 1.00 85.56 81 ARG A O 1
ATOM 644 N N . LYS A 1 82 ? 2.903 7.206 6.415 1.00 84.81 82 LYS A N 1
ATOM 645 C CA . LYS A 1 82 ? 1.941 8.318 6.337 1.00 84.81 82 LYS A CA 1
ATOM 646 C C . LYS A 1 82 ? 0.583 7.923 6.917 1.00 84.81 82 LYS A C 1
ATOM 648 O O . LYS A 1 82 ? 0.009 8.716 7.647 1.00 84.81 82 LYS A O 1
ATOM 653 N N . LEU A 1 83 ? 0.109 6.706 6.641 1.00 82.25 83 LEU A N 1
ATOM 654 C CA . LEU A 1 83 ? -1.130 6.179 7.219 1.00 82.25 83 LEU A CA 1
ATOM 655 C C . LEU A 1 83 ? -1.069 6.147 8.741 1.00 82.25 83 LEU A C 1
ATOM 657 O O . LEU A 1 83 ? -1.941 6.722 9.381 1.00 82.25 83 LEU A O 1
ATOM 661 N N . ARG A 1 84 ? -0.005 5.581 9.318 1.00 82.75 84 ARG A N 1
ATOM 662 C CA . ARG A 1 84 ? 0.202 5.587 10.776 1.00 82.75 84 ARG A CA 1
ATOM 663 C C . ARG A 1 84 ? 0.070 6.993 11.372 1.00 82.75 84 ARG A C 1
ATOM 665 O O . ARG A 1 84 ? -0.703 7.206 12.301 1.00 82.75 84 ARG A O 1
ATOM 672 N N . LEU A 1 85 ? 0.740 7.971 10.764 1.00 82.38 85 LEU A N 1
ATOM 673 C CA . LEU A 1 85 ? 0.672 9.368 11.201 1.00 82.38 85 LEU A CA 1
ATOM 674 C C . LEU A 1 85 ? -0.740 9.962 11.065 1.00 82.38 85 LEU A C 1
ATOM 676 O O . LEU A 1 85 ? -1.210 10.622 11.985 1.00 82.38 85 LEU A O 1
ATOM 680 N N . SER A 1 86 ? -1.438 9.716 9.952 1.00 77.12 86 SER A N 1
ATOM 681 C CA . SER A 1 86 ? -2.792 10.243 9.723 1.00 77.12 86 SER A CA 1
ATOM 682 C C . SER A 1 86 ? -3.850 9.647 10.649 1.00 77.12 86 SER A C 1
ATOM 684 O O . SER A 1 86 ? -4.810 10.335 10.978 1.00 77.12 86 SER A O 1
ATOM 686 N N . PHE A 1 87 ? -3.675 8.403 11.094 1.00 70.56 87 PHE A N 1
ATOM 687 C CA . PHE A 1 87 ? -4.557 7.767 12.076 1.00 70.56 87 PHE A CA 1
ATOM 688 C C . PHE A 1 87 ? -4.129 8.026 13.532 1.00 70.56 87 PHE A C 1
ATOM 690 O O . PHE A 1 87 ? -4.690 7.435 14.450 1.00 70.56 87 PHE A O 1
ATOM 697 N N . GLY A 1 88 ? -3.135 8.890 13.771 1.00 62.91 88 GLY A N 1
ATOM 698 C CA . GLY A 1 88 ? -2.676 9.220 15.122 1.00 62.91 88 GLY A CA 1
ATOM 699 C C . GLY A 1 88 ? -1.876 8.109 15.809 1.00 62.91 88 GLY A C 1
ATOM 700 O O . GLY A 1 88 ? -1.552 8.236 16.986 1.00 62.91 88 GLY A O 1
ATOM 701 N N . THR A 1 89 ? -1.484 7.055 15.083 1.00 55.81 89 THR A N 1
ATOM 702 C CA . THR A 1 89 ? -0.397 6.161 15.513 1.00 55.81 89 THR A CA 1
ATOM 703 C C . THR A 1 89 ? 0.926 6.834 15.178 1.00 55.81 89 THR A C 1
ATOM 705 O O . THR A 1 89 ? 1.706 6.390 14.335 1.00 55.81 89 THR A O 1
ATOM 708 N N . SER A 1 90 ? 1.185 7.951 15.858 1.00 45.81 90 SER A N 1
ATOM 709 C CA . SER A 1 90 ? 2.563 8.319 16.152 1.00 45.81 90 SER A CA 1
ATOM 710 C C . SER A 1 90 ? 3.227 7.089 16.757 1.00 45.81 90 SER A C 1
ATOM 712 O O . SER A 1 90 ? 2.592 6.382 17.541 1.00 45.81 90 SER A O 1
ATOM 714 N N . ASP A 1 91 ? 4.456 6.807 16.329 1.00 45.19 91 ASP A N 1
ATOM 715 C CA . ASP A 1 91 ? 5.378 5.907 17.016 1.00 45.19 91 ASP A CA 1
ATOM 716 C C . ASP A 1 91 ? 5.080 5.962 18.519 1.00 45.19 91 ASP A C 1
ATOM 718 O O . ASP A 1 91 ? 5.219 7.024 19.128 1.00 45.19 91 ASP A O 1
ATOM 722 N N . ILE A 1 92 ? 4.502 4.887 19.070 1.00 44.88 92 ILE A N 1
ATOM 723 C CA . ILE A 1 92 ? 4.063 4.844 20.467 1.00 44.88 92 ILE A CA 1
ATOM 724 C C . ILE A 1 92 ? 5.330 4.674 21.310 1.00 44.88 92 ILE A C 1
ATOM 726 O O . ILE A 1 92 ? 5.539 3.673 21.986 1.00 44.88 92 ILE A O 1
ATOM 730 N N . GLY A 1 93 ? 6.193 5.685 21.288 1.00 45.53 93 GLY A N 1
ATOM 731 C CA . GLY A 1 93 ? 6.839 6.138 22.495 1.00 45.53 93 GLY A CA 1
ATOM 732 C C . GLY A 1 93 ? 5.733 6.656 23.404 1.00 45.53 93 GLY A C 1
ATOM 733 O O . GLY A 1 93 ? 5.258 7.769 23.229 1.00 45.53 93 GLY A O 1
ATOM 734 N N . LEU A 1 94 ? 5.280 5.801 24.323 1.00 49.12 94 LEU A N 1
ATOM 735 C CA . LEU A 1 94 ? 4.632 6.170 25.583 1.00 49.12 94 LEU A CA 1
ATOM 736 C C . LEU A 1 94 ? 3.697 7.405 25.516 1.00 49.12 94 LEU A C 1
ATOM 738 O O . LEU A 1 94 ? 4.134 8.518 25.798 1.00 49.12 94 LEU A O 1
ATOM 742 N N . LYS A 1 95 ? 2.399 7.211 25.240 1.00 45.34 95 LYS A N 1
ATOM 743 C CA . LYS A 1 95 ? 1.272 7.769 26.029 1.00 45.34 95 LYS A CA 1
ATOM 744 C C . LYS A 1 95 ? -0.060 7.734 25.267 1.00 45.34 95 LYS A C 1
ATOM 746 O O . LYS A 1 95 ? -0.191 8.239 24.161 1.00 45.34 95 LYS A O 1
ATOM 751 N N . THR A 1 96 ? -1.051 7.228 26.003 1.00 43.91 96 THR A N 1
ATOM 752 C CA . THR A 1 96 ? -2.512 7.408 25.904 1.00 43.91 96 THR A CA 1
ATOM 753 C C . THR A 1 96 ? -3.273 6.780 24.724 1.00 43.91 96 THR A C 1
ATOM 755 O O . THR A 1 96 ? -2.988 7.089 23.571 1.00 43.91 96 THR A O 1
ATOM 758 N N . PRO A 1 97 ? -4.296 5.938 24.999 1.00 44.22 97 PRO A N 1
ATOM 759 C CA . PRO A 1 97 ? -5.211 5.441 23.976 1.00 44.22 97 PRO A CA 1
ATOM 760 C C . PRO A 1 97 ? -6.139 6.561 23.468 1.00 44.22 97 PRO A C 1
ATOM 762 O O . PRO A 1 97 ? -6.427 7.506 24.209 1.00 44.22 97 PRO A O 1
ATOM 765 N N . PRO A 1 98 ? -6.646 6.465 22.224 1.00 45.09 98 PRO A N 1
ATOM 766 C CA . PRO A 1 98 ? -7.590 7.433 21.690 1.00 45.09 98 PRO A CA 1
ATOM 767 C C . PRO A 1 98 ? -8.947 7.270 22.383 1.00 45.09 98 PRO A C 1
ATOM 769 O O . PRO A 1 98 ? -9.677 6.308 22.147 1.00 45.09 98 PRO A O 1
ATOM 772 N N . THR A 1 99 ? -9.304 8.233 23.234 1.00 45.28 99 THR A N 1
ATOM 773 C CA . THR A 1 99 ? -10.681 8.409 23.703 1.00 45.28 99 THR A CA 1
ATOM 774 C C . THR A 1 99 ? -11.553 8.761 22.505 1.00 45.28 99 THR A C 1
ATOM 776 O O . THR A 1 99 ? -11.587 9.906 22.049 1.00 45.28 99 THR A O 1
ATOM 779 N N . VAL A 1 100 ? -12.285 7.768 22.010 1.00 50.84 100 VAL A N 1
ATOM 780 C CA . VAL A 1 100 ? -13.491 7.979 21.214 1.00 50.84 100 VAL A CA 1
ATOM 781 C C . VAL A 1 100 ? -14.447 8.788 22.090 1.00 50.84 100 VAL A C 1
ATOM 783 O O . VAL A 1 100 ? -14.924 8.291 23.107 1.00 50.84 100 VAL A O 1
ATOM 786 N N . ARG A 1 101 ? -14.700 10.051 21.741 1.00 50.38 101 ARG A N 1
ATOM 787 C CA . ARG A 1 101 ? -15.814 10.814 22.315 1.00 50.38 101 ARG A CA 1
ATOM 788 C C . ARG A 1 101 ? -17.028 10.634 21.406 1.00 50.38 101 ARG A C 1
ATOM 790 O O . ARG A 1 101 ? -16.964 11.079 20.262 1.00 50.38 101 ARG A O 1
ATOM 797 N N . PRO A 1 102 ? -18.143 10.078 21.901 1.00 52.31 102 PRO A N 1
ATOM 798 C CA . PRO A 1 102 ? -19.443 10.333 21.313 1.00 52.31 102 PRO A CA 1
ATOM 799 C C . PRO A 1 102 ? -20.362 10.948 22.373 1.00 52.31 102 PRO A C 1
ATOM 801 O O . PRO A 1 102 ? -20.756 10.271 23.318 1.00 52.31 102 PRO A O 1
ATOM 804 N N . LYS A 1 103 ? -20.684 12.234 22.230 1.00 38.16 103 LYS A N 1
ATOM 805 C CA . LYS A 1 103 ? -21.906 12.902 22.727 1.00 38.16 103 LYS A CA 1
ATOM 806 C C . LYS A 1 103 ? -21.690 14.398 22.528 1.00 38.16 103 LYS A C 1
ATOM 808 O O . LYS A 1 103 ? -20.691 14.929 22.989 1.00 38.16 103 LYS A O 1
ATOM 813 N N . GLY A 1 104 ? -22.497 15.070 21.724 1.00 43.00 104 GLY A N 1
ATOM 814 C CA . GLY A 1 104 ? -23.943 15.128 21.892 1.00 43.00 104 GLY A CA 1
ATOM 815 C C . GLY A 1 104 ? -24.199 16.476 22.545 1.00 43.00 104 GLY A C 1
ATOM 816 O O . GLY A 1 104 ? -23.736 16.695 23.659 1.00 43.00 104 GLY A O 1
ATOM 817 N N . ASP A 1 105 ? -24.816 17.368 21.780 1.00 53.53 105 ASP A N 1
ATOM 818 C CA . ASP A 1 105 ? -25.265 18.703 22.167 1.00 53.53 105 ASP A CA 1
ATOM 819 C C . ASP A 1 105 ? -25.826 18.678 23.600 1.00 53.53 105 ASP A C 1
ATOM 821 O O . ASP A 1 105 ? -26.848 18.045 23.867 1.00 53.53 105 ASP A O 1
ATOM 825 N N . ALA A 1 106 ? -25.074 19.234 24.550 1.00 46.09 106 ALA A N 1
ATOM 826 C CA . ALA A 1 106 ? -25.429 19.226 25.961 1.00 46.09 106 ALA A CA 1
ATOM 827 C C . ALA A 1 106 ? -25.958 20.610 26.329 1.00 46.09 106 ALA A C 1
ATOM 829 O O . ALA A 1 106 ? -25.179 21.511 26.646 1.00 46.09 106 ALA A O 1
ATOM 830 N N . ASP A 1 107 ? -27.285 20.756 26.288 1.00 55.44 107 ASP A N 1
ATOM 831 C CA . ASP A 1 107 ? -27.969 21.833 26.994 1.00 55.44 107 ASP A CA 1
ATOM 832 C C . ASP A 1 107 ? -27.678 21.696 28.506 1.00 55.44 107 ASP A C 1
ATOM 834 O O . ASP A 1 107 ? -27.917 20.631 29.092 1.00 55.44 107 ASP A O 1
ATOM 838 N N . PRO A 1 108 ? -27.134 22.738 29.152 1.00 54.41 108 PRO A N 1
ATOM 839 C CA . PRO A 1 108 ? -26.656 22.682 30.531 1.00 54.41 108 PRO A CA 1
ATOM 840 C C . PRO A 1 108 ? -27.763 22.602 31.604 1.00 54.41 108 PRO A C 1
ATOM 842 O O . PRO A 1 108 ? -27.438 22.615 32.790 1.00 54.41 108 PRO A O 1
ATOM 845 N N . SER A 1 109 ? -29.048 22.478 31.241 1.00 57.16 109 SER A N 1
ATOM 846 C CA . SER A 1 109 ? -30.175 22.523 32.194 1.00 57.16 109 SER A CA 1
ATOM 847 C C . SER A 1 109 ? -30.741 21.153 32.609 1.00 57.16 109 SER A C 1
ATOM 849 O O . SER A 1 109 ? -31.694 21.100 33.382 1.00 57.16 109 SER A O 1
ATOM 851 N N . GLN A 1 110 ? -30.206 20.035 32.099 1.00 56.34 110 GLN A N 1
ATOM 852 C CA . GLN A 1 110 ? -30.827 18.699 32.232 1.00 56.34 110 GLN A CA 1
ATOM 853 C C . GLN A 1 110 ? -30.048 17.690 33.098 1.00 56.34 110 GLN A C 1
ATOM 855 O O . GLN A 1 110 ? -30.376 16.505 33.091 1.00 56.34 110 GLN A O 1
ATOM 860 N N . ILE A 1 111 ? -29.023 18.105 33.847 1.00 58.53 111 ILE A N 1
ATOM 861 C CA . ILE A 1 111 ? -28.267 17.181 34.712 1.00 58.53 111 ILE A CA 1
ATOM 862 C C . ILE A 1 111 ? -28.824 17.250 36.146 1.00 58.53 111 ILE A C 1
ATOM 864 O O . ILE A 1 111 ? -28.550 18.228 36.843 1.00 58.53 111 ILE A O 1
ATOM 868 N N . PRO A 1 112 ? -29.579 16.242 36.630 1.00 53.16 112 PRO A N 1
ATOM 869 C CA . PR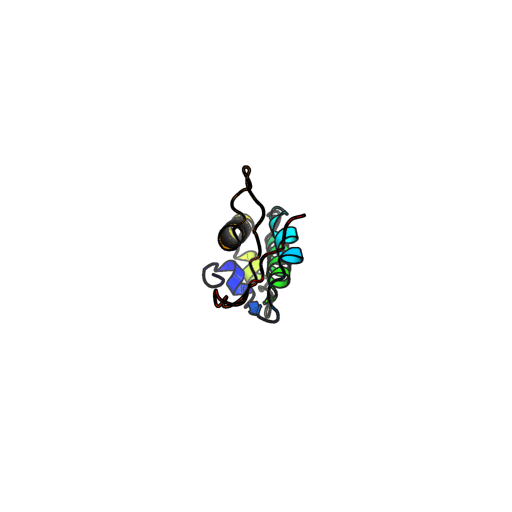O A 1 112 ? -29.950 16.179 38.038 1.00 53.16 112 PRO A CA 1
ATOM 870 C C . PRO A 1 112 ? -28.735 15.799 38.902 1.00 53.16 112 PRO A C 1
ATOM 872 O O . PRO A 1 112 ? -28.007 14.851 38.601 1.00 53.16 112 PRO A O 1
ATOM 875 N N . LEU A 1 113 ? -28.526 16.545 39.990 1.00 62.50 113 LEU A N 1
ATOM 876 C CA . LEU A 1 113 ? -27.508 16.274 41.009 1.00 62.50 113 LEU A CA 1
ATOM 877 C C . LEU A 1 113 ? -27.925 15.081 41.891 1.00 62.50 113 LEU A C 1
ATOM 879 O O . LEU A 1 113 ? -29.067 15.050 42.354 1.00 62.50 113 LEU A O 1
ATOM 883 N N . PRO A 1 114 ? -27.026 14.127 42.190 1.00 52.62 114 PRO A N 1
ATOM 884 C CA . PRO A 1 114 ? -27.287 13.114 43.208 1.00 52.62 114 PRO A CA 1
ATOM 885 C C . PRO A 1 114 ? -27.259 13.747 44.611 1.00 52.62 114 PRO A C 1
ATOM 887 O O . PRO A 1 114 ? -26.309 14.446 44.964 1.00 52.62 114 PRO A O 1
ATOM 890 N N . GLN A 1 115 ? -28.306 13.506 45.409 1.00 50.41 115 GLN A N 1
ATOM 891 C CA . GLN A 1 115 ? -28.368 13.917 46.815 1.00 50.41 115 GLN A CA 1
ATOM 892 C C . GLN A 1 115 ? -27.504 13.006 47.697 1.00 50.41 115 GLN A C 1
ATOM 894 O O . GLN A 1 115 ? -27.536 11.782 47.567 1.00 50.41 115 GLN A O 1
ATOM 899 N N . THR A 1 116 ? -26.759 13.627 48.608 1.00 42.25 116 THR A N 1
ATOM 900 C CA . THR A 1 116 ? -25.989 12.997 49.686 1.00 42.25 116 THR A CA 1
ATOM 901 C C . THR A 1 116 ? -26.898 12.455 50.793 1.00 42.25 116 THR A C 1
ATOM 903 O O . THR A 1 116 ? -27.809 13.166 51.224 1.00 42.25 116 THR A O 1
ATOM 906 N N . PRO A 1 117 ? -26.609 11.257 51.318 1.00 60.75 117 PRO A N 1
ATOM 907 C CA . PRO A 1 117 ? -26.778 10.928 52.729 1.00 60.75 117 PRO A CA 1
ATOM 908 C C . PRO A 1 117 ? -25.476 11.117 53.524 1.00 60.75 117 PRO A C 1
ATOM 910 O O . PRO A 1 117 ? -24.382 10.883 52.955 1.00 60.75 117 PRO A O 1
#